Protein AF-A0A2P4P4I4-F1 (afdb_monomer_lite)

Secondary structure (DSSP, 8-state):
--HHHHHHHHHHHHHHHHHHHHHHHHHHHHHHHHHT---HHHHHHHHHHHHHHHHHH-SS--HHHHHHHHHHHHHHH-HHHHHHH-HHHHHHHIIIIIHHHHHHHHHHHHHHHHHHHHHHHHHHH--

pLDDT: mean 87.92, std 10.6, range [51.84, 95.62]

Radius of gyration: 26.32 Å; chains: 1; bounding box: 71×23×84 Å

Structure (mmCIF, N/CA/C/O backbone):
data_AF-A0A2P4P4I4-F1
#
_entry.id   AF-A0A2P4P4I4-F1
#
loop_
_atom_site.group_PDB
_atom_site.id
_atom_site.type_symbol
_atom_site.label_atom_id
_atom_site.label_alt_id
_atom_site.label_comp_id
_atom_site.label_asym_id
_atom_site.label_entity_id
_atom_site.label_seq_id
_atom_site.pdbx_PDB_ins_code
_atom_site.Cartn_x
_atom_site.Cartn_y
_atom_site.Cartn_z
_atom_site.occupancy
_atom_site.B_iso_or_equiv
_atom_site.auth_seq_id
_atom_site.auth_comp_id
_atom_site.auth_asym_id
_atom_site.auth_atom_id
_atom_site.pdbx_PDB_model_num
ATOM 1 N N . MET A 1 1 ? -48.790 2.571 45.224 1.00 54.91 1 MET A N 1
ATOM 2 C CA . MET A 1 1 ? -47.686 2.103 44.357 1.00 54.91 1 MET A CA 1
ATOM 3 C C . MET A 1 1 ? -46.599 1.549 45.253 1.00 54.91 1 MET A C 1
ATOM 5 O O . MET A 1 1 ? -46.112 2.276 46.111 1.00 54.91 1 MET A O 1
ATOM 9 N N . ASN A 1 2 ? -46.306 0.256 45.135 1.00 76.12 2 ASN A N 1
ATOM 10 C CA . ASN A 1 2 ? -45.409 -0.435 46.057 1.00 76.12 2 ASN A CA 1
ATOM 11 C C . ASN A 1 2 ? -43.958 -0.007 45.808 1.00 76.12 2 ASN A C 1
ATOM 13 O O . ASN A 1 2 ? -43.556 0.198 44.666 1.00 76.12 2 ASN A O 1
ATOM 17 N N . ALA A 1 3 ? -43.148 0.090 46.865 1.00 74.81 3 ALA A N 1
ATOM 18 C CA . ALA A 1 3 ? -41.725 0.444 46.769 1.00 74.81 3 ALA A CA 1
ATOM 19 C C . ALA A 1 3 ? -40.934 -0.465 45.799 1.00 74.81 3 ALA A C 1
ATOM 21 O O . ALA A 1 3 ? -39.884 -0.075 45.289 1.00 74.81 3 ALA A O 1
ATOM 22 N N . LEU A 1 4 ? -41.456 -1.664 45.526 1.00 81.62 4 LEU A N 1
ATOM 23 C CA . LEU A 1 4 ? -40.949 -2.603 44.532 1.00 81.62 4 LEU A CA 1
ATOM 24 C C . LEU A 1 4 ? -41.129 -2.096 43.085 1.00 81.62 4 LEU A C 1
ATOM 26 O O . LEU A 1 4 ? -40.167 -2.129 42.323 1.00 81.62 4 LEU A O 1
ATOM 30 N N . ASP A 1 5 ? -42.294 -1.540 42.731 1.00 83.94 5 ASP A N 1
ATOM 31 C CA . ASP A 1 5 ? -42.560 -0.985 41.388 1.00 83.94 5 ASP A CA 1
ATOM 32 C C . ASP A 1 5 ? -41.628 0.185 41.065 1.00 83.94 5 ASP A C 1
ATOM 34 O O . ASP A 1 5 ? -41.118 0.307 39.951 1.00 83.94 5 ASP A O 1
ATOM 38 N N . GLY A 1 6 ? -41.353 1.036 42.060 1.00 89.00 6 GLY A N 1
ATOM 39 C CA . GLY A 1 6 ? -40.416 2.150 41.907 1.00 89.00 6 GLY A CA 1
ATOM 40 C C . GLY A 1 6 ? -38.995 1.679 41.582 1.00 89.00 6 GLY A C 1
ATOM 41 O O . GLY A 1 6 ? -38.325 2.253 40.719 1.00 89.00 6 GLY A O 1
ATOM 42 N N . LYS A 1 7 ? -38.547 0.592 42.223 1.00 89.56 7 LYS A N 1
ATOM 43 C CA . LYS A 1 7 ? -37.231 -0.014 41.970 1.00 89.56 7 LYS A CA 1
ATOM 44 C C . LYS A 1 7 ? -37.166 -0.663 40.588 1.00 89.56 7 LYS A C 1
ATOM 46 O O . LYS A 1 7 ? -36.208 -0.416 39.859 1.00 89.56 7 LYS A O 1
ATOM 51 N N . VAL A 1 8 ? -38.199 -1.410 40.194 1.00 92.25 8 VAL A N 1
ATOM 52 C CA . VAL A 1 8 ? -38.286 -2.049 38.868 1.00 92.25 8 VAL A CA 1
ATOM 53 C C . VAL A 1 8 ? -38.271 -1.004 37.747 1.00 92.25 8 VAL A C 1
ATOM 55 O O . VAL A 1 8 ? -37.501 -1.130 36.796 1.00 92.25 8 VAL A O 1
ATOM 58 N N . ASN A 1 9 ? -39.032 0.085 37.887 1.00 93.38 9 ASN A N 1
ATOM 59 C CA . ASN A 1 9 ? -39.043 1.180 36.912 1.00 93.38 9 ASN A CA 1
ATOM 60 C C . ASN A 1 9 ? -37.678 1.887 36.800 1.00 93.38 9 ASN A C 1
ATOM 62 O O . ASN A 1 9 ? -37.260 2.295 35.717 1.00 93.38 9 ASN A O 1
ATOM 66 N N . THR A 1 10 ? -36.957 2.021 37.914 1.00 93.38 10 THR A N 1
ATOM 67 C CA . THR A 1 10 ? -35.617 2.630 37.924 1.00 93.38 10 THR A CA 1
ATOM 68 C C . THR A 1 10 ? -34.598 1.741 37.207 1.00 93.38 10 THR A C 1
ATOM 70 O O . THR A 1 10 ? -33.822 2.239 36.392 1.00 93.38 10 THR A O 1
ATOM 73 N N . ILE A 1 11 ? -34.645 0.425 37.441 1.00 94.75 11 ILE A N 1
ATOM 74 C CA . ILE A 1 11 ? -33.806 -0.554 36.731 1.00 94.75 11 ILE A CA 1
ATOM 75 C C . ILE A 1 11 ? -34.092 -0.505 35.228 1.00 94.75 11 ILE A C 1
ATOM 77 O O . ILE A 1 11 ? -33.162 -0.418 34.431 1.00 94.75 11 ILE A O 1
ATOM 81 N N . TYR A 1 12 ? -35.367 -0.470 34.835 1.00 94.00 12 TYR A N 1
ATOM 82 C CA . TYR A 1 12 ? -35.755 -0.384 33.427 1.00 94.00 12 TYR A CA 1
ATOM 83 C C . TYR A 1 12 ? -35.159 0.851 32.727 1.00 94.00 12 TYR A C 1
ATOM 85 O O . TYR A 1 12 ? -34.599 0.742 31.634 1.00 94.00 12 TYR A O 1
ATOM 93 N N . LYS A 1 13 ? -35.212 2.023 33.372 1.00 94.94 13 LYS A N 1
ATOM 94 C CA . LYS A 1 13 ? -34.619 3.262 32.839 1.00 94.94 13 LYS A CA 1
ATOM 95 C C . LYS A 1 13 ? -33.100 3.171 32.694 1.00 94.94 13 LYS A C 1
ATOM 97 O O . LYS A 1 13 ? -32.568 3.634 31.689 1.00 94.94 13 LYS A O 1
ATOM 102 N N . LEU A 1 14 ? -32.416 2.559 33.663 1.00 95.62 14 LEU A N 1
ATOM 103 C CA . LEU A 1 14 ? -30.968 2.343 33.606 1.00 95.62 14 LEU A CA 1
ATOM 104 C C . LEU A 1 14 ? -30.580 1.409 32.460 1.00 95.62 14 LEU A C 1
ATOM 106 O O . LEU A 1 14 ? -29.690 1.746 31.685 1.00 95.62 14 LEU A O 1
ATOM 110 N N . CYS A 1 15 ? -31.269 0.278 32.308 1.00 94.06 15 CYS A N 1
ATOM 111 C CA . CYS A 1 15 ? -31.015 -0.650 31.206 1.00 94.06 15 CYS A CA 1
ATOM 112 C C . CYS A 1 15 ? -31.217 0.022 29.844 1.00 94.06 15 CYS A C 1
ATOM 114 O O . CYS A 1 15 ? -30.394 -0.154 28.949 1.00 94.06 15 CYS A O 1
ATOM 116 N N . ARG A 1 16 ? -32.268 0.840 29.703 1.00 95.19 16 ARG A N 1
ATOM 117 C CA . ARG A 1 16 ? -32.521 1.604 28.476 1.00 95.19 16 ARG A CA 1
ATOM 118 C C . ARG A 1 16 ? -31.406 2.609 28.189 1.00 95.19 16 ARG A C 1
ATOM 120 O O . ARG A 1 16 ? -30.874 2.615 27.088 1.00 95.19 16 ARG A O 1
ATOM 127 N N . TYR A 1 17 ? -31.004 3.387 29.193 1.00 95.38 17 TYR A N 1
ATOM 128 C CA . TYR A 1 17 ? -29.908 4.347 29.062 1.00 95.38 17 TYR A CA 1
ATOM 129 C C . TYR A 1 17 ? -28.589 3.669 28.671 1.00 95.38 17 TYR A C 1
ATOM 131 O O . TYR A 1 17 ? -27.900 4.142 27.773 1.00 95.38 17 TYR A O 1
ATOM 139 N N . ILE A 1 18 ? -28.248 2.542 29.303 1.00 95.62 18 ILE A N 1
ATOM 140 C CA . ILE A 1 18 ? -27.042 1.775 28.965 1.00 95.62 18 ILE A CA 1
ATOM 141 C C . ILE A 1 18 ? -27.116 1.265 27.521 1.00 95.62 18 ILE A C 1
ATOM 143 O O . ILE A 1 18 ? -26.134 1.390 26.792 1.00 95.62 18 ILE A O 1
ATOM 147 N N . GLY A 1 19 ? -28.272 0.750 27.090 1.00 93.25 19 GLY A N 1
ATOM 148 C CA . GLY A 1 19 ? -28.490 0.315 25.709 1.00 93.25 19 GLY A CA 1
ATOM 149 C C . GLY A 1 19 ? -28.301 1.448 24.697 1.00 93.25 19 GLY A C 1
ATOM 150 O O . GLY A 1 19 ? -27.575 1.282 23.719 1.00 93.25 19 GLY A O 1
ATOM 151 N N . ASP A 1 20 ? -28.867 2.625 24.973 1.00 93.75 20 ASP A N 1
ATOM 152 C CA . ASP A 1 20 ? -28.729 3.806 24.114 1.00 93.75 20 ASP A CA 1
ATOM 153 C C . ASP A 1 20 ? -27.262 4.278 24.024 1.00 93.75 20 ASP A C 1
ATOM 155 O O . ASP A 1 20 ? -26.775 4.615 22.941 1.00 93.75 20 ASP A O 1
ATOM 159 N N . GLN A 1 21 ? -26.522 4.253 25.141 1.00 92.75 21 GLN A N 1
ATOM 160 C CA . GLN A 1 21 ? -25.092 4.596 25.169 1.00 92.75 21 GLN A CA 1
ATOM 161 C C . GLN A 1 21 ? -24.234 3.587 24.396 1.00 92.75 21 GLN A C 1
ATOM 163 O O . GLN A 1 21 ? -23.343 3.983 23.642 1.00 92.75 21 GLN A O 1
ATOM 168 N N . GLN A 1 22 ? -24.509 2.288 24.541 1.00 89.31 22 GLN A N 1
ATOM 169 C CA . GLN A 1 22 ? -23.800 1.240 23.804 1.00 89.31 22 GLN A CA 1
ATOM 170 C C . GLN A 1 22 ? -24.060 1.342 22.301 1.00 89.31 22 GLN A C 1
ATOM 172 O O . GLN A 1 22 ? -23.114 1.294 21.518 1.00 89.31 22 GLN A O 1
ATOM 177 N N . GLN A 1 23 ? -25.311 1.564 21.888 1.00 88.75 23 GLN A N 1
ATOM 178 C CA . GLN A 1 23 ? -25.655 1.726 20.477 1.00 88.75 23 GLN A CA 1
ATOM 179 C C . GLN A 1 23 ? -24.948 2.937 19.861 1.00 88.75 23 GLN A C 1
ATOM 181 O O . GLN A 1 23 ? -24.398 2.839 18.765 1.00 88.75 23 GLN A O 1
ATOM 186 N N . LYS A 1 24 ? -24.912 4.066 20.579 1.00 88.19 24 LYS A N 1
ATOM 187 C CA . LYS A 1 24 ? -24.213 5.272 20.125 1.00 88.19 24 LYS A CA 1
ATOM 188 C C . LYS A 1 24 ? -22.707 5.038 19.988 1.00 88.19 24 LYS A C 1
ATOM 190 O O . LYS A 1 24 ? -22.139 5.360 18.952 1.00 88.19 24 LYS A O 1
ATOM 195 N N . SER A 1 25 ? -22.085 4.387 20.972 1.00 78.81 25 SER A N 1
ATOM 196 C CA . SER A 1 25 ? -20.667 4.011 20.921 1.00 78.81 25 SER A CA 1
ATOM 197 C C . SER A 1 25 ? -20.342 3.080 19.744 1.00 78.81 25 SER A C 1
ATOM 199 O O . SER A 1 25 ? -19.338 3.286 19.057 1.00 78.81 25 SER A O 1
ATOM 201 N N . ILE A 1 26 ? -21.197 2.092 19.461 1.00 80.56 26 ILE A N 1
ATOM 202 C CA . ILE A 1 26 ? -21.041 1.198 18.304 1.00 80.56 26 ILE A CA 1
ATOM 203 C C . ILE A 1 26 ? -21.146 1.994 16.998 1.00 80.56 26 ILE A C 1
ATOM 205 O O . ILE A 1 26 ? -20.317 1.814 16.106 1.00 80.56 26 ILE A O 1
ATOM 209 N N . GLN A 1 27 ? -22.121 2.902 16.897 1.00 72.75 27 GLN A N 1
ATOM 210 C CA . GLN A 1 27 ? -22.316 3.751 15.721 1.00 72.75 27 GLN A CA 1
ATOM 211 C C . GLN A 1 27 ? -21.105 4.664 15.477 1.00 72.75 27 GLN A C 1
ATOM 213 O O . GLN A 1 27 ? -20.611 4.753 14.354 1.00 72.75 27 GLN A O 1
ATOM 218 N N . ASP A 1 28 ? -20.588 5.296 16.532 1.00 72.00 28 ASP A N 1
ATOM 219 C CA . ASP A 1 28 ? -19.416 6.171 16.467 1.00 72.00 28 ASP A CA 1
ATOM 220 C C . ASP A 1 28 ? -18.167 5.380 16.044 1.00 72.00 28 ASP A C 1
ATOM 222 O O . ASP A 1 28 ? -17.430 5.804 15.154 1.00 72.00 28 ASP A O 1
ATOM 226 N N . THR A 1 29 ? -17.987 4.168 16.577 1.00 66.50 29 THR A N 1
ATOM 227 C CA . THR A 1 29 ? -16.888 3.265 16.193 1.00 66.50 29 THR A CA 1
ATOM 228 C C . THR A 1 29 ? -16.993 2.830 14.726 1.00 66.50 29 THR A C 1
ATOM 230 O O . THR A 1 29 ? -15.994 2.811 14.007 1.00 66.50 29 THR A O 1
ATOM 233 N N . GLN A 1 30 ? -18.200 2.526 14.240 1.00 61.97 30 GLN A N 1
ATOM 234 C CA . GLN A 1 30 ? -18.435 2.177 12.834 1.00 61.97 30 GLN A CA 1
ATOM 235 C C . GLN A 1 30 ? -18.202 3.360 11.887 1.00 61.97 30 GLN A C 1
ATOM 237 O O . GLN A 1 30 ? -17.695 3.171 10.781 1.00 61.97 30 GLN A O 1
ATOM 242 N N . ASN A 1 31 ? -18.543 4.578 12.308 1.00 59.53 31 ASN A N 1
ATOM 243 C CA . ASN A 1 31 ? -18.300 5.790 11.530 1.00 59.53 31 ASN A CA 1
ATOM 244 C C . ASN A 1 31 ? -16.798 6.114 11.448 1.00 59.53 31 ASN A C 1
ATOM 246 O O . ASN A 1 31 ? -16.305 6.441 10.368 1.00 59.53 31 ASN A O 1
ATOM 250 N N . VAL A 1 32 ? -16.051 5.923 12.541 1.00 57.22 32 VAL A N 1
ATOM 251 C CA . VAL A 1 32 ? -14.579 6.000 12.549 1.00 57.22 32 VAL A CA 1
ATOM 252 C C . VAL A 1 32 ? -13.969 4.921 11.647 1.00 57.22 32 VAL A C 1
ATOM 254 O O . VAL A 1 32 ? -13.077 5.214 10.854 1.00 57.22 32 VAL A O 1
ATOM 257 N N . ALA A 1 33 ? -14.486 3.690 11.689 1.00 53.66 33 ALA A N 1
ATOM 258 C CA . ALA A 1 33 ? -14.023 2.610 10.820 1.00 53.66 33 ALA A CA 1
ATOM 259 C C . ALA A 1 33 ? -14.265 2.914 9.329 1.00 53.66 33 ALA A C 1
ATOM 261 O O . ALA A 1 33 ? -13.360 2.727 8.521 1.00 53.66 33 ALA A O 1
ATOM 262 N N . LYS A 1 34 ? -15.437 3.451 8.954 1.00 51.84 34 LYS A N 1
ATOM 263 C CA . LYS A 1 34 ? -15.740 3.862 7.567 1.00 51.84 34 LYS A CA 1
ATOM 264 C C . LYS A 1 34 ? -14.867 5.021 7.079 1.00 51.84 34 LYS A C 1
ATOM 266 O O . LYS A 1 34 ? -14.513 5.049 5.907 1.00 51.84 34 LYS A O 1
ATOM 271 N N . SER A 1 35 ? -14.495 5.945 7.965 1.00 52.91 35 SER A N 1
ATOM 272 C CA . SER A 1 35 ? -13.586 7.057 7.652 1.00 52.91 35 SER A CA 1
ATOM 273 C C . SER A 1 35 ? -12.128 6.620 7.455 1.00 52.91 35 SER A C 1
ATOM 275 O O . SER A 1 35 ? -11.348 7.367 6.870 1.00 52.91 35 SER A O 1
ATOM 277 N N . ASN A 1 36 ? -11.746 5.439 7.950 1.00 56.97 36 ASN A N 1
ATOM 278 C CA . ASN A 1 36 ? -10.364 4.957 7.953 1.00 56.97 36 ASN A CA 1
ATOM 279 C C . ASN A 1 36 ? -10.084 3.889 6.884 1.00 56.97 36 ASN A C 1
ATOM 281 O O . ASN A 1 36 ? -8.992 3.329 6.866 1.00 56.97 36 ASN A O 1
ATOM 285 N N . VAL A 1 37 ? -11.028 3.580 5.991 1.00 67.06 37 VAL A N 1
ATOM 286 C CA . VAL A 1 37 ? -10.789 2.656 4.872 1.00 67.06 37 VAL A CA 1
ATOM 287 C C . VAL A 1 37 ? -10.513 3.468 3.612 1.00 67.06 37 VAL A C 1
ATOM 289 O O . VAL A 1 37 ? -11.417 4.025 2.996 1.00 67.06 37 VAL A O 1
ATOM 292 N N . LEU A 1 38 ? -9.238 3.538 3.232 1.00 79.44 38 LEU A N 1
ATOM 293 C CA . LEU A 1 38 ? -8.824 4.080 1.939 1.00 79.44 38 LEU A CA 1
ATOM 294 C C . LEU A 1 38 ? -9.289 3.140 0.818 1.00 79.44 38 LEU A C 1
ATOM 296 O O . LEU A 1 38 ? -9.196 1.920 0.961 1.00 79.44 38 LEU A O 1
ATOM 300 N N . SER A 1 39 ? -9.777 3.703 -0.289 1.00 85.06 39 SER A N 1
ATOM 301 C CA . SER A 1 39 ? -10.270 2.917 -1.424 1.00 85.06 39 SER A CA 1
ATOM 302 C C . SER A 1 39 ? -9.151 2.129 -2.111 1.00 85.06 39 SER A C 1
ATOM 304 O O . SER A 1 39 ? -7.981 2.520 -2.090 1.00 85.06 39 SER A O 1
ATOM 306 N N . ASP A 1 40 ? -9.511 1.040 -2.789 1.00 87.44 40 ASP A N 1
ATOM 307 C CA . ASP A 1 40 ? -8.552 0.265 -3.585 1.00 87.44 40 ASP A CA 1
ATOM 308 C C . ASP A 1 40 ? -7.915 1.112 -4.701 1.00 87.44 40 ASP A C 1
ATOM 310 O O . ASP A 1 40 ? -6.735 0.953 -5.015 1.00 87.44 40 ASP A O 1
ATOM 314 N N . ASP A 1 41 ? -8.656 2.072 -5.262 1.00 88.94 41 ASP A N 1
ATOM 315 C CA . ASP A 1 41 ? -8.132 3.029 -6.243 1.00 88.94 41 ASP A CA 1
ATOM 316 C C . ASP A 1 41 ? -7.059 3.943 -5.649 1.00 88.94 41 ASP A C 1
ATOM 318 O O . ASP A 1 41 ? -6.035 4.203 -6.292 1.00 88.94 41 ASP A O 1
ATOM 322 N N . PHE A 1 42 ? -7.255 4.391 -4.404 1.00 90.31 42 PHE A N 1
ATOM 323 C CA . PHE A 1 42 ? -6.245 5.157 -3.686 1.00 90.31 42 PHE A CA 1
ATOM 324 C C . PHE A 1 42 ? -4.973 4.326 -3.516 1.00 90.31 42 PHE A C 1
ATOM 326 O O . PHE A 1 42 ? -3.897 4.769 -3.920 1.00 90.31 42 PHE A O 1
ATOM 333 N N . TRP A 1 43 ? -5.087 3.096 -3.009 1.00 92.38 43 TRP A N 1
ATOM 334 C CA . TRP A 1 43 ? -3.938 2.202 -2.838 1.00 92.38 43 TRP A CA 1
ATOM 335 C C . TRP A 1 43 ? -3.226 1.903 -4.157 1.00 92.38 43 TRP A C 1
ATOM 337 O O . TRP A 1 43 ? -2.000 1.976 -4.236 1.00 92.38 43 TRP A O 1
ATOM 347 N N . ASN A 1 44 ? -3.976 1.665 -5.231 1.00 91.88 44 ASN A N 1
ATOM 348 C CA . ASN A 1 44 ? -3.406 1.490 -6.562 1.00 91.88 44 ASN A CA 1
ATOM 349 C C . ASN A 1 44 ? -2.612 2.718 -7.030 1.00 91.88 44 ASN A C 1
ATOM 351 O O . ASN A 1 44 ? -1.558 2.560 -7.654 1.00 91.88 44 ASN A O 1
ATOM 355 N N . SER A 1 45 ? -3.092 3.930 -6.739 1.00 92.06 45 SER A N 1
ATOM 356 C CA . SER A 1 45 ? -2.363 5.172 -7.015 1.00 92.06 45 SER A CA 1
ATOM 357 C C . SER A 1 45 ? -1.089 5.279 -6.172 1.00 92.06 45 SER A C 1
ATOM 359 O O . SER A 1 45 ? -0.014 5.543 -6.718 1.00 92.06 45 SER A O 1
ATOM 361 N N . VAL A 1 46 ? -1.180 4.989 -4.869 1.00 94.25 46 VAL A N 1
ATOM 362 C CA . VAL A 1 46 ? -0.039 4.970 -3.939 1.00 94.25 46 VAL A CA 1
ATOM 363 C C . VAL A 1 46 ? 1.054 4.047 -4.471 1.00 94.25 46 VAL A C 1
ATOM 365 O O . VAL A 1 46 ? 2.174 4.496 -4.711 1.00 94.25 46 VAL A O 1
ATOM 368 N N . TYR A 1 47 ? 0.735 2.778 -4.745 1.00 94.62 47 TYR A N 1
ATOM 369 C CA . TYR A 1 47 ? 1.745 1.815 -5.178 1.00 94.62 47 TYR A CA 1
ATOM 370 C C . TYR A 1 47 ? 2.382 2.195 -6.514 1.00 94.62 47 TYR A C 1
ATOM 372 O O . TYR A 1 47 ? 3.576 1.982 -6.703 1.00 94.62 47 TYR A O 1
ATOM 380 N N . LYS A 1 48 ? 1.613 2.762 -7.453 1.00 93.44 48 LYS A N 1
ATOM 381 C CA . LYS A 1 48 ? 2.145 3.213 -8.748 1.00 93.44 48 LYS A CA 1
ATOM 382 C C . LYS A 1 48 ? 3.160 4.342 -8.581 1.00 93.44 48 LYS A C 1
ATOM 384 O O . LYS A 1 48 ? 4.210 4.288 -9.219 1.00 93.44 48 LYS A O 1
ATOM 389 N N . ASN A 1 49 ? 2.844 5.342 -7.760 1.00 93.94 49 ASN A N 1
ATOM 390 C CA . ASN A 1 49 ? 3.712 6.499 -7.549 1.00 93.94 49 ASN A CA 1
ATOM 391 C C . ASN A 1 49 ? 4.954 6.119 -6.741 1.00 93.94 49 ASN A C 1
ATOM 393 O O . ASN A 1 49 ? 6.069 6.364 -7.197 1.00 93.94 49 ASN A O 1
ATOM 397 N N . VAL A 1 50 ? 4.766 5.410 -5.625 1.00 94.75 50 VAL A N 1
ATOM 398 C CA . VAL A 1 50 ? 5.869 4.926 -4.786 1.00 94.75 50 VAL A CA 1
ATOM 399 C C . VAL A 1 50 ? 6.803 4.021 -5.586 1.00 94.75 50 VAL A C 1
ATOM 401 O O . VAL A 1 50 ? 8.010 4.228 -5.571 1.00 94.75 50 VAL A O 1
ATOM 404 N N . ALA A 1 51 ? 6.276 3.062 -6.356 1.00 93.94 51 ALA A N 1
ATOM 405 C CA . ALA A 1 51 ? 7.120 2.176 -7.156 1.00 93.94 51 ALA A CA 1
ATOM 406 C C . ALA A 1 51 ? 7.912 2.920 -8.240 1.00 93.94 51 ALA A C 1
ATOM 408 O O . ALA A 1 51 ? 9.044 2.539 -8.535 1.00 93.94 51 ALA A O 1
ATOM 409 N N . LYS A 1 52 ? 7.325 3.959 -8.846 1.00 91.56 52 LYS A N 1
ATOM 410 C CA . LYS A 1 52 ? 7.995 4.772 -9.867 1.00 91.56 52 LYS A CA 1
ATOM 411 C C . LYS A 1 52 ? 9.186 5.523 -9.275 1.00 91.56 52 LYS A C 1
ATOM 413 O O . LYS A 1 52 ? 10.257 5.493 -9.866 1.00 91.56 52 LYS A O 1
ATOM 418 N N . GLU A 1 53 ? 8.999 6.173 -8.132 1.00 91.44 53 GLU A N 1
ATOM 419 C CA . GLU A 1 53 ? 10.066 6.920 -7.458 1.00 91.44 53 GLU A CA 1
ATOM 420 C C . GLU A 1 53 ? 11.143 5.977 -6.912 1.00 91.44 53 GLU A C 1
ATOM 422 O O . GLU A 1 53 ? 12.333 6.188 -7.133 1.00 91.44 53 GLU A O 1
ATOM 427 N N . LEU A 1 54 ? 10.725 4.881 -6.278 1.00 92.69 54 LEU A N 1
ATOM 428 C CA . LEU A 1 54 ? 11.631 3.963 -5.599 1.00 92.69 54 LEU A CA 1
ATOM 429 C C . LEU A 1 54 ? 12.554 3.214 -6.570 1.00 92.69 54 LEU A C 1
ATOM 431 O O . LEU A 1 54 ? 13.742 3.098 -6.296 1.00 92.69 54 LEU A O 1
ATOM 435 N N . ILE A 1 55 ? 12.050 2.754 -7.724 1.00 88.88 55 ILE A N 1
ATOM 436 C CA . ILE A 1 55 ? 12.872 2.038 -8.721 1.00 88.88 55 ILE A CA 1
ATOM 437 C C . ILE A 1 55 ? 13.907 2.944 -9.396 1.00 88.88 55 ILE A C 1
ATOM 439 O O . ILE A 1 55 ? 14.959 2.453 -9.804 1.00 88.88 55 ILE A O 1
ATOM 443 N N . LEU A 1 56 ? 13.639 4.249 -9.498 1.00 85.44 56 LEU A N 1
ATOM 444 C CA . LEU A 1 56 ? 14.620 5.209 -10.011 1.00 85.44 56 LEU A CA 1
ATOM 445 C C . LEU A 1 56 ? 15.784 5.423 -9.037 1.00 85.44 56 LEU A C 1
ATOM 447 O O . LEU A 1 56 ? 16.877 5.773 -9.469 1.00 85.44 56 LEU A O 1
ATOM 451 N N . MET A 1 57 ? 15.548 5.213 -7.742 1.00 88.25 57 MET A N 1
ATOM 452 C CA . MET A 1 57 ? 16.532 5.438 -6.689 1.00 88.25 57 MET A CA 1
ATOM 453 C C . MET A 1 57 ? 17.291 4.153 -6.324 1.00 88.25 57 MET A C 1
ATOM 455 O O . MET A 1 57 ? 18.517 4.167 -6.242 1.00 88.25 57 MET A O 1
ATOM 459 N N . THR A 1 58 ? 16.578 3.031 -6.186 1.00 88.62 58 THR A N 1
ATOM 460 C CA . THR A 1 58 ? 17.142 1.728 -5.815 1.00 88.62 58 THR A CA 1
ATOM 461 C C . THR A 1 58 ? 16.483 0.611 -6.631 1.00 88.62 58 THR A C 1
ATOM 463 O O . THR A 1 58 ? 15.283 0.359 -6.529 1.00 88.62 58 THR A O 1
ATOM 466 N N . LEU A 1 59 ? 17.274 -0.131 -7.416 1.00 85.56 59 LEU A N 1
ATOM 467 C CA . LEU A 1 59 ? 16.755 -1.208 -8.276 1.00 85.56 59 LEU A CA 1
ATOM 468 C C . LEU A 1 59 ? 16.236 -2.424 -7.480 1.00 85.56 59 LEU A C 1
ATOM 470 O O . LEU A 1 59 ? 15.390 -3.175 -7.965 1.00 85.56 59 LEU A O 1
ATOM 474 N N . TYR A 1 60 ? 16.729 -2.635 -6.260 1.00 89.75 60 TYR A N 1
ATOM 475 C CA . TYR A 1 60 ? 16.276 -3.698 -5.357 1.00 89.75 60 TYR A CA 1
ATOM 476 C C . TYR A 1 60 ? 16.087 -3.139 -3.943 1.00 89.75 60 TYR A C 1
ATOM 478 O O . TYR A 1 60 ? 16.989 -3.265 -3.119 1.00 89.75 60 TYR A O 1
ATOM 486 N N . PRO A 1 61 ? 14.934 -2.509 -3.665 1.00 93.31 61 PRO A N 1
ATOM 487 C CA . PRO A 1 61 ? 14.650 -1.965 -2.346 1.00 93.31 61 PRO A CA 1
ATOM 488 C C . PRO A 1 61 ? 14.478 -3.073 -1.304 1.00 93.31 61 PRO A C 1
ATOM 490 O O . PRO A 1 61 ? 13.904 -4.131 -1.586 1.00 93.31 61 PRO A O 1
ATOM 493 N N . SER A 1 62 ? 14.944 -2.797 -0.094 1.00 94.75 62 SER A N 1
ATOM 494 C CA . SER A 1 62 ? 14.691 -3.561 1.123 1.00 94.75 62 SER A CA 1
ATOM 495 C C . SER A 1 62 ? 13.288 -3.298 1.679 1.00 94.75 62 SER A C 1
ATOM 497 O O . SER A 1 62 ? 12.635 -2.303 1.359 1.00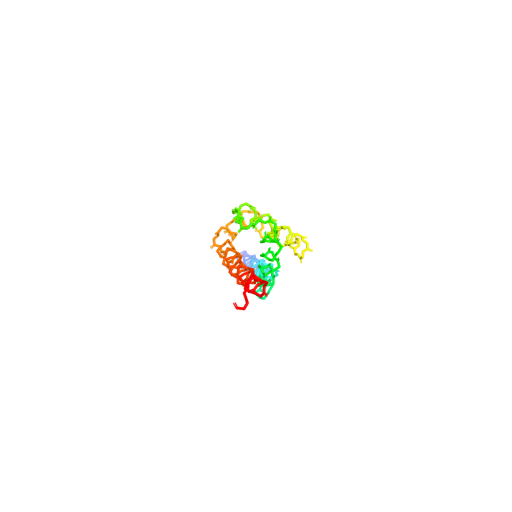 94.75 62 SER A O 1
ATOM 499 N N . ASP A 1 63 ? 12.828 -4.175 2.570 1.00 94.50 63 ASP A N 1
ATOM 500 C CA . ASP A 1 63 ? 11.506 -4.061 3.201 1.00 94.50 63 ASP A CA 1
ATOM 501 C C . ASP A 1 63 ? 11.352 -2.757 4.001 1.00 94.50 63 ASP A C 1
ATOM 503 O O . ASP A 1 63 ? 10.302 -2.119 3.951 1.00 94.50 63 ASP A O 1
ATOM 507 N N . ILE A 1 64 ? 12.432 -2.290 4.633 1.00 94.12 64 ILE A N 1
ATOM 508 C CA . ILE A 1 64 ? 12.465 -1.010 5.355 1.00 94.12 64 ILE A CA 1
ATOM 509 C C . ILE A 1 64 ? 12.334 0.174 4.387 1.00 94.12 64 ILE A C 1
ATOM 511 O O . ILE A 1 64 ? 11.668 1.161 4.701 1.00 94.12 64 ILE A O 1
ATOM 515 N N . GLU A 1 65 ? 12.951 0.101 3.206 1.00 95.06 65 GLU A N 1
ATOM 516 C CA . GLU A 1 65 ? 12.834 1.154 2.190 1.00 95.06 65 GLU A CA 1
ATOM 517 C C . GLU A 1 65 ? 11.418 1.223 1.612 1.00 95.06 65 GLU A C 1
ATOM 519 O O . GLU A 1 65 ? 10.879 2.320 1.466 1.00 95.06 65 GLU A O 1
ATOM 524 N N . TYR A 1 66 ? 10.774 0.075 1.361 1.00 95.06 66 TYR A N 1
ATOM 525 C CA . TYR A 1 66 ? 9.361 0.040 0.968 1.00 95.06 66 TYR A CA 1
ATOM 526 C C . TYR A 1 66 ? 8.462 0.686 2.019 1.00 95.06 66 TYR A C 1
ATOM 528 O O . TYR A 1 66 ? 7.594 1.492 1.676 1.00 95.06 66 TYR A O 1
ATOM 536 N N . GLN A 1 67 ? 8.684 0.349 3.291 1.00 95.12 67 GLN A N 1
ATOM 537 C CA . GLN A 1 67 ? 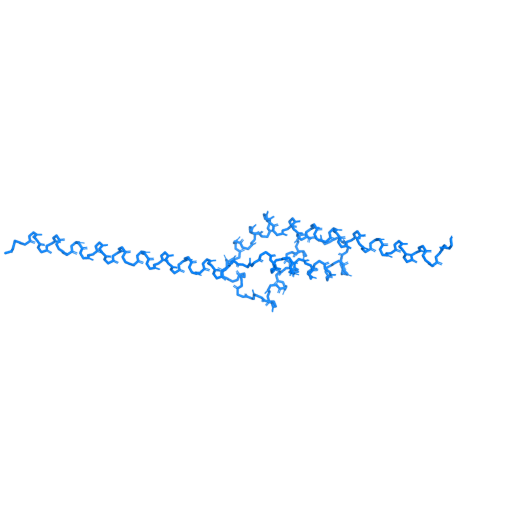7.918 0.899 4.400 1.00 95.12 67 GLN A CA 1
ATOM 538 C C . GLN A 1 67 ? 8.062 2.422 4.461 1.00 95.12 67 GLN A C 1
ATOM 540 O O . GLN A 1 67 ? 7.063 3.135 4.410 1.00 95.12 67 GLN A O 1
ATOM 545 N N . LYS A 1 68 ? 9.301 2.929 4.481 1.00 94.81 68 LYS A N 1
ATOM 546 C CA . LYS A 1 68 ? 9.580 4.372 4.539 1.00 94.81 68 LYS A CA 1
ATOM 547 C C . LYS A 1 68 ? 8.997 5.129 3.353 1.00 94.81 68 LYS A C 1
ATOM 549 O O . LYS A 1 68 ? 8.487 6.236 3.525 1.00 94.81 68 LYS A O 1
ATOM 554 N N . ALA A 1 69 ? 9.060 4.558 2.152 1.00 95.06 69 ALA A N 1
ATOM 555 C CA . ALA A 1 69 ? 8.526 5.200 0.958 1.00 95.06 69 ALA A CA 1
ATOM 556 C C . ALA A 1 69 ? 6.991 5.313 1.012 1.00 95.06 69 ALA A C 1
ATOM 558 O O . ALA A 1 69 ? 6.434 6.364 0.688 1.00 95.06 69 ALA A O 1
ATOM 559 N N . LEU A 1 70 ? 6.307 4.269 1.493 1.00 94.69 70 LEU A N 1
ATOM 560 C CA . LEU A 1 70 ? 4.862 4.306 1.733 1.00 94.69 70 LEU A CA 1
ATOM 561 C C . LEU A 1 70 ? 4.485 5.295 2.837 1.00 94.69 70 LEU A C 1
ATOM 563 O O . LEU A 1 70 ? 3.570 6.090 2.643 1.00 94.69 70 LEU A O 1
ATOM 567 N N . GLU A 1 71 ? 5.200 5.287 3.962 1.00 94.81 71 GLU A N 1
ATOM 568 C CA . GLU A 1 71 ? 4.980 6.230 5.065 1.00 94.81 71 GLU A CA 1
ATOM 569 C C . GLU A 1 71 ? 5.161 7.6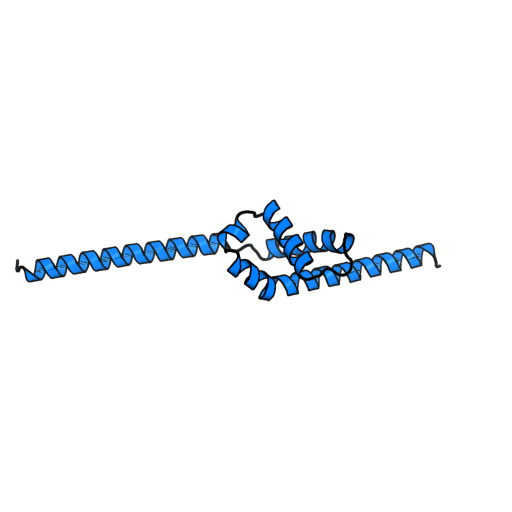77 4.604 1.00 94.81 71 GLU A C 1
ATOM 571 O O . GLU A 1 71 ? 4.331 8.526 4.915 1.00 94.81 71 GLU A O 1
ATOM 576 N N . THR A 1 72 ? 6.187 7.952 3.796 1.00 94.75 72 THR A N 1
ATOM 577 C CA . THR A 1 72 ? 6.441 9.284 3.227 1.00 94.75 72 THR A CA 1
ATOM 578 C C . THR A 1 72 ? 5.295 9.732 2.322 1.00 94.75 72 THR A C 1
ATOM 580 O O . THR A 1 72 ? 4.815 10.863 2.431 1.00 94.75 72 THR A O 1
ATOM 583 N N . TYR A 1 73 ? 4.815 8.845 1.446 1.00 94.00 73 TYR A N 1
ATOM 584 C CA . TYR A 1 73 ? 3.690 9.150 0.565 1.00 94.00 73 TYR A CA 1
ATOM 585 C C . TYR A 1 73 ? 2.403 9.399 1.360 1.00 94.00 73 TYR A C 1
ATOM 587 O O . TYR A 1 73 ? 1.703 10.386 1.129 1.00 94.00 73 TYR A O 1
ATOM 595 N N . LEU A 1 74 ? 2.101 8.532 2.329 1.00 92.56 74 LEU A N 1
ATOM 596 C CA . LEU A 1 74 ? 0.927 8.670 3.185 1.00 92.56 74 LEU A CA 1
ATOM 597 C C . LEU A 1 74 ? 1.011 9.927 4.047 1.00 92.56 74 LEU A C 1
ATOM 599 O O . LEU A 1 74 ? 0.028 10.642 4.140 1.00 92.56 74 LEU A O 1
ATOM 603 N N . PHE A 1 75 ? 2.173 10.278 4.591 1.00 92.12 75 PHE A N 1
ATOM 604 C CA . PHE A 1 75 ? 2.340 11.522 5.342 1.00 92.12 75 PHE A CA 1
ATOM 605 C C . PHE A 1 75 ? 2.041 12.764 4.490 1.00 92.12 75 PHE A C 1
ATOM 607 O O . PHE A 1 75 ? 1.503 13.748 4.987 1.00 92.12 75 PHE A O 1
ATOM 614 N N . LYS A 1 76 ? 2.344 12.718 3.189 1.00 93.06 76 LYS A N 1
ATOM 615 C CA . LYS A 1 76 ? 2.079 13.824 2.263 1.00 93.06 76 LYS A CA 1
ATOM 616 C C . LYS A 1 76 ? 0.614 13.916 1.821 1.00 93.06 76 LYS A C 1
ATOM 618 O O . LYS A 1 76 ? 0.133 15.015 1.559 1.00 93.06 76 LYS A O 1
ATOM 623 N N . HIS A 1 77 ? -0.075 12.783 1.689 1.00 88.88 77 HIS A N 1
ATOM 624 C CA . HIS A 1 77 ? -1.384 12.710 1.023 1.00 88.88 77 HIS A CA 1
ATOM 625 C C . HIS A 1 77 ? -2.547 12.267 1.927 1.00 88.88 77 HIS A C 1
ATOM 627 O O . HIS A 1 77 ? -3.705 12.458 1.563 1.00 88.88 77 HIS A O 1
ATOM 633 N N . ALA A 1 78 ? -2.256 11.674 3.083 1.00 87.69 78 ALA A N 1
ATOM 634 C CA . ALA A 1 78 ? -3.209 11.137 4.051 1.00 87.69 78 ALA A CA 1
ATOM 635 C C . ALA A 1 78 ? -2.553 11.020 5.447 1.00 87.69 78 ALA A C 1
ATOM 637 O O . ALA A 1 78 ? -2.482 9.937 6.030 1.00 87.69 78 ALA A O 1
ATOM 638 N N . ASP A 1 79 ? -2.033 12.131 5.981 1.00 86.69 79 ASP A N 1
ATOM 639 C CA . ASP A 1 79 ? -1.230 12.155 7.217 1.00 86.69 79 ASP A CA 1
ATOM 640 C C . ASP A 1 79 ? -1.988 11.643 8.459 1.00 86.69 79 ASP A C 1
ATOM 642 O O . ASP A 1 79 ? -1.388 11.145 9.417 1.00 86.69 79 ASP A O 1
ATOM 646 N N . TYR A 1 80 ? -3.317 11.738 8.426 1.00 85.44 80 TYR A N 1
ATOM 647 C CA . TYR A 1 80 ? -4.229 11.219 9.437 1.00 85.44 80 TYR A CA 1
ATOM 648 C C . TYR A 1 80 ? -4.293 9.687 9.457 1.00 85.44 80 TYR A C 1
ATOM 650 O O . TYR A 1 80 ? -4.603 9.110 10.493 1.00 85.44 80 TYR A O 1
ATOM 658 N N . TYR A 1 81 ? -3.993 9.005 8.347 1.00 87.38 81 TYR A N 1
ATOM 659 C CA . TYR A 1 81 ? -4.281 7.579 8.191 1.00 87.38 81 TYR A CA 1
ATOM 660 C C . TYR A 1 81 ? -3.524 6.715 9.203 1.00 87.38 81 TYR A C 1
ATOM 662 O O . TYR A 1 81 ? -4.138 6.003 9.996 1.00 87.38 81 TYR A O 1
ATOM 670 N N . ILE A 1 82 ? -2.190 6.826 9.225 1.00 86.88 82 ILE A N 1
ATOM 671 C CA . ILE A 1 82 ? -1.332 6.041 10.129 1.00 86.88 82 ILE A CA 1
ATOM 672 C C . ILE A 1 82 ? -1.618 6.406 11.593 1.00 86.88 82 ILE A C 1
ATOM 674 O O . ILE A 1 82 ? -1.653 5.527 12.455 1.00 86.88 82 ILE A O 1
ATOM 678 N N . LYS A 1 83 ? -1.885 7.691 11.872 1.00 87.31 83 LYS A N 1
ATOM 679 C CA . LYS A 1 83 ? -2.253 8.174 13.212 1.00 87.31 83 LYS A CA 1
ATOM 680 C C . LYS A 1 83 ? -3.565 7.546 13.695 1.00 87.31 83 LYS A C 1
ATOM 682 O O . LYS A 1 83 ? -3.648 7.145 14.850 1.00 87.31 83 LYS A O 1
ATOM 687 N N . ASN A 1 84 ? -4.555 7.424 12.812 1.00 86.50 84 ASN A N 1
ATOM 688 C CA . ASN A 1 84 ? -5.882 6.912 13.143 1.00 86.50 84 ASN A CA 1
ATOM 689 C C . ASN A 1 84 ? -5.911 5.394 13.349 1.00 86.50 84 ASN A C 1
ATOM 691 O O . ASN A 1 84 ? -6.621 4.921 14.233 1.00 86.50 84 ASN A O 1
ATOM 695 N N . ILE A 1 85 ? -5.172 4.625 12.541 1.00 85.81 85 ILE A N 1
ATOM 696 C CA . ILE A 1 85 ? -5.115 3.160 12.699 1.00 85.81 85 ILE A CA 1
ATOM 697 C C . ILE A 1 85 ? -4.156 2.734 13.819 1.00 85.81 85 ILE A C 1
ATOM 699 O O . ILE A 1 85 ? -4.317 1.663 14.398 1.00 85.81 85 ILE A O 1
ATOM 703 N N . GLY A 1 86 ? -3.177 3.578 14.148 1.00 88.31 86 GLY A N 1
ATOM 704 C CA . GLY A 1 86 ? -2.154 3.301 15.147 1.00 88.31 86 GLY A CA 1
ATOM 705 C C . GLY A 1 86 ? -0.968 2.505 14.595 1.00 88.31 86 GLY A C 1
ATOM 706 O O . GLY A 1 86 ? -1.068 1.736 13.639 1.00 88.31 86 GLY A O 1
ATOM 707 N N . GLN A 1 87 ? 0.190 2.677 15.233 1.00 88.50 87 GLN A N 1
ATOM 708 C CA . GLN A 1 87 ? 1.467 2.183 14.712 1.00 88.50 87 GLN A CA 1
ATOM 709 C C . GLN A 1 87 ? 1.561 0.650 14.668 1.00 88.50 87 GLN A C 1
ATOM 711 O O . GLN A 1 87 ? 2.086 0.098 13.707 1.00 88.50 87 GLN A O 1
ATOM 716 N N . ASN A 1 88 ? 0.992 -0.051 15.651 1.00 89.88 88 ASN A N 1
ATOM 717 C CA . ASN A 1 88 ? 0.989 -1.519 15.665 1.00 89.88 88 ASN A CA 1
ATOM 718 C C . ASN A 1 88 ? 0.115 -2.099 14.542 1.00 89.88 88 ASN A C 1
ATOM 720 O O . ASN A 1 88 ? 0.521 -3.046 13.870 1.00 89.88 88 ASN A O 1
ATOM 724 N N . ALA A 1 89 ? -1.060 -1.505 14.308 1.00 89.31 89 ALA A N 1
ATOM 725 C CA . ALA A 1 89 ? -1.939 -1.911 13.214 1.00 89.31 89 ALA A CA 1
ATOM 726 C C . ALA A 1 89 ? -1.311 -1.597 11.851 1.00 89.31 89 ALA A C 1
ATOM 728 O O . ALA A 1 89 ? -1.413 -2.406 10.935 1.00 89.31 89 ALA A O 1
ATOM 729 N N . TRP A 1 90 ? -0.615 -0.461 11.730 1.00 92.00 90 TRP A N 1
ATOM 730 C CA . TRP A 1 90 ? 0.159 -0.121 10.538 1.00 92.00 90 TRP A CA 1
ATOM 731 C C . TRP A 1 90 ? 1.244 -1.160 10.234 1.00 92.00 90 TRP A C 1
ATOM 733 O O . TRP A 1 90 ? 1.328 -1.627 9.102 1.00 92.00 90 TRP A O 1
ATOM 743 N N . ILE A 1 91 ? 2.036 -1.558 11.236 1.00 92.00 91 ILE A N 1
ATOM 744 C CA . ILE A 1 91 ? 3.112 -2.545 11.061 1.00 92.00 91 ILE A CA 1
ATOM 745 C C . ILE A 1 91 ? 2.550 -3.890 10.574 1.00 92.00 91 ILE A C 1
ATOM 747 O O . ILE A 1 91 ? 3.082 -4.454 9.617 1.00 92.00 91 ILE A O 1
ATOM 751 N N . SER A 1 92 ? 1.457 -4.377 11.175 1.00 92.69 92 SER A N 1
ATOM 752 C CA . SER A 1 92 ? 0.787 -5.607 10.721 1.00 92.69 92 SER A CA 1
ATOM 753 C C . SER A 1 92 ? 0.210 -5.446 9.313 1.00 92.69 92 SER A C 1
ATOM 755 O O . SER A 1 92 ? 0.523 -6.245 8.439 1.00 92.69 92 SER A O 1
ATOM 757 N N . LEU A 1 93 ? -0.528 -4.366 9.029 1.00 91.25 93 LEU A N 1
ATOM 758 C CA . LEU A 1 93 ? -1.084 -4.108 7.695 1.00 91.25 93 LEU A CA 1
ATOM 759 C C . LEU A 1 93 ? 0.006 -4.068 6.613 1.00 91.25 93 LEU A C 1
ATOM 761 O O . LEU A 1 93 ? -0.171 -4.620 5.520 1.00 91.25 93 LEU A O 1
ATOM 765 N N . PHE A 1 94 ? 1.130 -3.414 6.914 1.00 93.69 94 PHE A N 1
ATOM 766 C CA . PHE A 1 94 ? 2.269 -3.334 6.014 1.00 93.69 94 PHE A CA 1
ATOM 767 C C . PHE A 1 94 ? 2.857 -4.718 5.737 1.00 93.69 94 PHE A C 1
ATOM 769 O O . PHE A 1 94 ? 2.952 -5.101 4.571 1.00 93.69 94 PHE A O 1
ATOM 776 N N . SER A 1 95 ? 3.195 -5.464 6.792 1.00 93.00 95 SER A N 1
ATOM 777 C CA . SER A 1 95 ? 3.763 -6.813 6.706 1.00 93.00 95 SER A CA 1
ATOM 778 C C . SER A 1 95 ? 2.851 -7.775 5.943 1.00 93.00 95 SER A C 1
ATOM 780 O O . SER A 1 95 ? 3.290 -8.449 5.011 1.00 93.00 95 SER A O 1
ATOM 782 N N . ASP A 1 96 ? 1.571 -7.801 6.308 1.00 92.50 96 ASP A N 1
ATOM 783 C CA . ASP A 1 96 ? 0.658 -8.873 5.919 1.00 92.50 96 ASP A CA 1
ATOM 784 C C . ASP A 1 96 ? 0.065 -8.655 4.523 1.00 92.50 96 ASP A C 1
ATOM 786 O O . ASP A 1 96 ? -0.208 -9.617 3.805 1.00 92.50 96 ASP A O 1
ATOM 790 N N . LYS A 1 97 ? -0.131 -7.391 4.115 1.00 91.00 97 LYS A N 1
ATOM 791 C CA . LYS A 1 97 ? -0.807 -7.048 2.853 1.00 91.00 97 LYS A CA 1
ATOM 792 C C . LYS A 1 97 ? 0.017 -6.130 1.956 1.00 91.00 97 LYS A C 1
ATOM 794 O O . LYS A 1 97 ? 0.257 -6.458 0.793 1.00 91.00 97 LYS A O 1
ATOM 799 N N . LEU A 1 98 ? 0.433 -4.963 2.455 1.00 93.19 98 LEU A N 1
ATOM 800 C CA . LEU A 1 98 ? 0.969 -3.907 1.581 1.00 93.19 98 LEU A CA 1
ATOM 801 C C . LEU A 1 98 ? 2.332 -4.276 0.982 1.00 93.19 98 LEU A C 1
ATOM 803 O O . LEU A 1 98 ? 2.622 -3.889 -0.151 1.00 93.19 98 LEU A O 1
ATOM 807 N N . LEU A 1 99 ? 3.150 -5.037 1.714 1.00 94.94 99 LEU A N 1
ATOM 808 C CA . LEU A 1 99 ? 4.484 -5.446 1.286 1.00 94.94 99 LEU A CA 1
ATOM 809 C C . LEU A 1 99 ? 4.449 -6.295 0.008 1.00 94.94 99 LEU A C 1
ATOM 811 O O . LEU A 1 99 ? 5.246 -6.075 -0.906 1.00 94.94 99 LEU A O 1
ATOM 815 N N . ALA A 1 100 ? 3.517 -7.247 -0.085 1.00 95.00 100 ALA A N 1
ATOM 816 C CA . ALA A 1 100 ? 3.371 -8.096 -1.266 1.00 95.00 100 ALA A CA 1
ATOM 817 C C . ALA A 1 100 ? 2.933 -7.286 -2.500 1.00 95.00 100 ALA A C 1
ATOM 819 O O . ALA A 1 100 ? 3.483 -7.452 -3.596 1.00 95.00 100 ALA A O 1
ATOM 820 N N . GLU A 1 101 ? 1.992 -6.360 -2.311 1.00 95.25 101 GLU A N 1
ATOM 821 C CA . GLU A 1 101 ? 1.475 -5.491 -3.371 1.00 95.25 101 GLU A CA 1
ATOM 822 C C . GLU A 1 101 ? 2.557 -4.557 -3.924 1.00 95.25 101 GLU A C 1
ATOM 824 O O . GLU A 1 101 ? 2.800 -4.517 -5.138 1.00 95.25 101 GLU A O 1
ATOM 829 N N . ILE A 1 102 ? 3.280 -3.851 -3.046 1.00 94.38 102 ILE A N 1
ATOM 830 C CA . ILE A 1 102 ? 4.323 -2.918 -3.488 1.00 94.38 102 ILE A CA 1
ATOM 831 C C . ILE A 1 102 ? 5.490 -3.650 -4.158 1.00 94.38 102 ILE A C 1
ATOM 833 O O . ILE A 1 102 ? 5.949 -3.218 -5.219 1.00 94.38 102 ILE A O 1
ATOM 837 N N . LYS A 1 10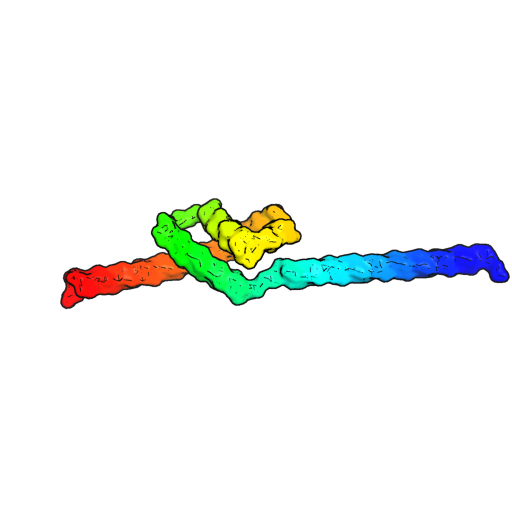3 ? 5.910 -4.813 -3.631 1.00 94.69 103 LYS A N 1
ATOM 838 C CA . LYS A 1 103 ? 6.930 -5.666 -4.267 1.00 94.69 103 LYS A CA 1
ATOM 839 C C . LYS A 1 103 ? 6.515 -6.069 -5.679 1.00 94.69 103 LYS A C 1
ATOM 841 O O . LYS A 1 103 ? 7.334 -6.029 -6.603 1.00 94.69 103 LYS A O 1
ATOM 846 N N . THR A 1 104 ? 5.242 -6.406 -5.871 1.00 94.88 104 THR A N 1
ATOM 847 C CA . THR A 1 104 ? 4.692 -6.776 -7.180 1.00 94.88 104 THR A CA 1
ATOM 848 C C . THR A 1 104 ? 4.711 -5.596 -8.151 1.00 94.88 104 THR A C 1
ATOM 850 O O . THR A 1 104 ? 5.193 -5.737 -9.280 1.00 94.88 104 THR A O 1
ATOM 853 N N . LYS A 1 105 ? 4.282 -4.402 -7.721 1.00 94.50 105 LYS A N 1
ATOM 854 C CA . LYS A 1 105 ? 4.332 -3.197 -8.571 1.00 94.50 105 LYS A CA 1
ATOM 855 C C . LYS A 1 105 ? 5.763 -2.788 -8.924 1.00 94.50 105 LYS A C 1
ATOM 857 O O . LYS A 1 105 ? 6.028 -2.478 -10.086 1.00 94.50 105 LYS A O 1
ATOM 862 N N . CYS A 1 106 ? 6.697 -2.855 -7.977 1.00 94.12 106 CYS A N 1
ATOM 863 C CA . CYS A 1 106 ? 8.117 -2.594 -8.226 1.00 94.12 106 CYS A CA 1
ATOM 864 C C . CYS A 1 106 ? 8.748 -3.633 -9.158 1.00 94.12 106 CYS A C 1
ATOM 866 O O . CYS A 1 106 ? 9.532 -3.281 -10.036 1.00 94.12 106 CYS A O 1
ATOM 868 N N . ARG A 1 107 ? 8.390 -4.917 -9.038 1.00 93.75 107 ARG A N 1
ATOM 869 C CA . ARG A 1 107 ? 8.803 -5.950 -10.002 1.00 93.75 107 ARG A CA 1
ATOM 870 C C . ARG A 1 107 ? 8.316 -5.628 -11.413 1.00 93.75 107 ARG A C 1
ATOM 872 O O . ARG A 1 107 ? 9.134 -5.648 -12.326 1.00 93.75 107 ARG A O 1
ATOM 879 N N . SER A 1 108 ? 7.034 -5.301 -11.578 1.00 93.56 108 SER A N 1
ATOM 880 C CA . SER A 1 108 ? 6.476 -4.907 -12.880 1.00 93.56 108 SER A CA 1
ATOM 881 C C . SER A 1 108 ? 7.256 -3.739 -13.480 1.00 93.56 108 SER A C 1
ATOM 883 O O . SER A 1 108 ? 7.719 -3.826 -14.610 1.00 93.56 108 SER A O 1
ATOM 885 N N . ARG A 1 109 ? 7.506 -2.686 -12.690 1.00 91.81 109 ARG A N 1
ATOM 886 C CA . ARG 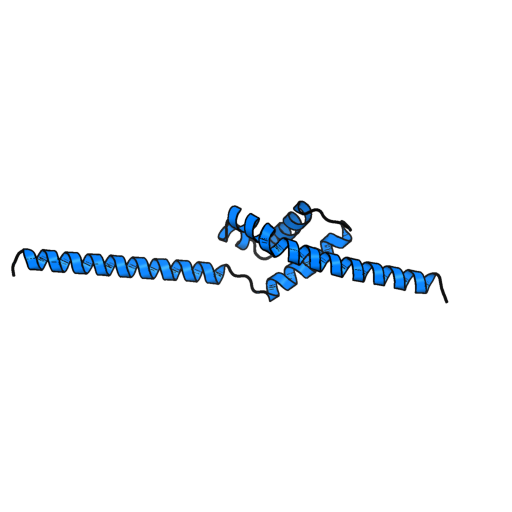A 1 109 ? 8.247 -1.509 -13.162 1.00 91.81 109 ARG A CA 1
ATOM 887 C C . ARG A 1 109 ? 9.671 -1.810 -13.595 1.00 91.81 109 ARG A C 1
ATOM 889 O O . ARG A 1 109 ? 10.135 -1.237 -14.572 1.00 91.81 109 ARG A O 1
ATOM 896 N N . ARG A 1 110 ? 10.361 -2.717 -12.906 1.00 93.06 110 ARG A N 1
ATOM 897 C CA . ARG A 1 110 ? 11.706 -3.147 -13.311 1.00 93.06 110 ARG A CA 1
ATOM 898 C C . ARG A 1 110 ? 11.695 -3.905 -14.625 1.00 93.06 110 ARG A C 1
ATOM 900 O O . ARG A 1 110 ? 12.606 -3.721 -15.422 1.00 93.06 110 ARG A O 1
ATOM 907 N N . ILE A 1 111 ? 10.678 -4.733 -14.858 1.00 92.88 111 ILE A N 1
ATOM 908 C CA . ILE A 1 111 ? 10.511 -5.437 -16.132 1.00 92.88 111 ILE A CA 1
ATOM 909 C C . ILE A 1 111 ? 10.287 -4.422 -17.260 1.00 92.88 111 ILE A C 1
ATOM 911 O O . ILE A 1 111 ? 10.985 -4.490 -18.270 1.00 92.88 111 ILE A O 1
ATOM 915 N N . ASP A 1 112 ? 9.403 -3.442 -17.058 1.00 92.12 112 ASP A N 1
ATOM 916 C CA . ASP A 1 112 ? 9.137 -2.373 -18.034 1.00 92.12 112 ASP A CA 1
ATOM 917 C C . ASP A 1 112 ? 10.391 -1.528 -18.311 1.00 92.12 112 ASP A C 1
ATOM 919 O O . ASP A 1 112 ? 10.703 -1.186 -19.455 1.00 92.12 112 ASP A O 1
ATOM 923 N N . PHE A 1 113 ? 11.151 -1.225 -17.256 1.00 90.06 113 PHE A N 1
ATOM 924 C CA . PHE A 1 113 ? 12.404 -0.486 -17.351 1.00 90.06 113 PHE A CA 1
ATOM 925 C C . PHE A 1 113 ? 13.469 -1.276 -18.120 1.00 90.06 113 PHE A C 1
ATOM 927 O O . PHE A 1 113 ? 14.089 -0.748 -19.040 1.00 90.06 113 PHE A O 1
ATOM 934 N N . ALA A 1 114 ? 13.632 -2.566 -17.821 1.00 91.50 114 ALA A N 1
ATOM 935 C CA . ALA A 1 114 ? 14.540 -3.446 -18.550 1.00 91.50 114 ALA A CA 1
ATOM 936 C C . ALA A 1 114 ? 14.132 -3.610 -20.024 1.00 91.50 114 ALA A C 1
ATOM 938 O O . ALA A 1 114 ? 14.999 -3.658 -20.896 1.00 91.50 114 ALA A O 1
ATOM 939 N N . ALA A 1 115 ? 12.829 -3.670 -20.320 1.00 94.06 115 ALA A N 1
ATOM 940 C CA . ALA A 1 115 ? 12.321 -3.697 -21.690 1.00 94.06 115 ALA A CA 1
ATOM 941 C C . ALA A 1 115 ? 12.645 -2.394 -22.436 1.00 94.06 115 ALA A C 1
ATOM 943 O O . ALA A 1 115 ? 13.112 -2.446 -23.573 1.00 94.06 115 ALA A O 1
ATOM 944 N N . SER A 1 116 ? 12.481 -1.247 -21.773 1.00 92.12 116 SER A N 1
ATOM 945 C CA . SER A 1 116 ? 12.854 0.066 -22.315 1.00 92.12 116 SER A CA 1
ATOM 946 C C . SER A 1 116 ? 14.353 0.155 -22.613 1.00 92.12 116 SER A C 1
ATOM 948 O O . SER A 1 116 ? 14.731 0.546 -23.714 1.00 92.12 116 SER A O 1
ATOM 950 N N . ILE A 1 117 ? 15.212 -0.283 -21.682 1.00 91.69 117 ILE A N 1
ATOM 951 C CA . ILE A 1 117 ? 16.669 -0.345 -21.892 1.00 91.69 117 ILE A CA 1
ATOM 952 C C . ILE A 1 117 ? 16.999 -1.245 -23.078 1.00 91.69 117 ILE A C 1
ATOM 954 O O . ILE A 1 117 ? 17.763 -0.852 -23.954 1.00 91.69 117 ILE A O 1
ATOM 958 N N . ARG A 1 118 ? 16.409 -2.444 -23.131 1.00 94.62 118 ARG A N 1
ATOM 959 C CA . ARG A 1 118 ? 16.620 -3.382 -24.235 1.00 94.62 118 ARG A CA 1
ATOM 960 C C . ARG A 1 118 ? 16.253 -2.737 -25.570 1.00 94.62 118 ARG A C 1
ATOM 962 O O . ARG A 1 118 ? 17.058 -2.786 -26.490 1.00 94.62 118 ARG A O 1
ATOM 969 N N . SER A 1 119 ? 15.081 -2.110 -25.658 1.00 94.62 119 SER A N 1
ATOM 970 C CA . SER A 1 119 ? 14.624 -1.419 -26.868 1.00 94.62 119 SER A CA 1
ATOM 971 C C . SER A 1 119 ? 15.578 -0.301 -27.290 1.00 94.62 119 SER A C 1
ATOM 973 O O . SER A 1 119 ? 15.880 -0.187 -28.473 1.00 94.62 119 SER A O 1
ATOM 975 N N . ALA A 1 120 ? 16.072 0.493 -26.336 1.00 95.06 120 ALA A N 1
ATOM 976 C CA . ALA A 1 120 ? 17.020 1.571 -26.606 1.00 95.06 120 ALA A CA 1
ATOM 977 C C . ALA A 1 120 ? 18.388 1.042 -27.069 1.00 95.06 120 ALA A C 1
ATOM 979 O O . ALA A 1 120 ? 18.984 1.581 -27.998 1.00 95.06 120 ALA A O 1
ATOM 980 N N . ILE A 1 121 ? 18.880 -0.041 -26.459 1.00 94.75 121 ILE A N 1
ATOM 981 C CA . ILE A 1 121 ? 20.121 -0.698 -26.886 1.00 94.75 121 ILE A CA 1
ATOM 982 C C . ILE A 1 121 ? 19.968 -1.234 -28.309 1.00 94.75 121 ILE A C 1
ATOM 984 O O . ILE A 1 121 ? 20.844 -0.983 -29.127 1.00 94.75 121 ILE A O 1
ATOM 988 N N . PHE A 1 122 ? 18.864 -1.917 -28.630 1.00 93.88 122 PHE A N 1
ATOM 989 C CA . PHE A 1 122 ? 18.613 -2.371 -30.000 1.00 93.88 122 PHE A CA 1
ATOM 990 C C . PHE A 1 122 ? 18.574 -1.194 -30.977 1.00 93.88 122 PHE A C 1
ATOM 992 O O . PHE A 1 122 ? 19.309 -1.226 -31.951 1.00 93.88 122 PHE A O 1
ATOM 999 N N . SER A 1 123 ? 17.834 -0.117 -30.685 1.00 94.12 123 SER A N 1
ATOM 1000 C CA . SER A 1 123 ? 17.747 1.022 -31.611 1.00 94.12 123 SER A CA 1
ATOM 1001 C C . SER A 1 123 ? 19.083 1.722 -31.874 1.00 94.12 123 SER A C 1
ATOM 1003 O O . SER A 1 123 ? 19.255 2.315 -32.931 1.00 94.12 123 SER A O 1
ATOM 1005 N N . VAL A 1 124 ? 20.005 1.711 -30.904 1.00 92.94 124 VAL A N 1
ATOM 1006 C CA . VAL A 1 124 ? 21.319 2.365 -31.033 1.00 92.94 124 VAL A CA 1
ATOM 1007 C C . VAL A 1 124 ? 22.359 1.431 -31.646 1.00 92.94 124 VAL A C 1
ATOM 1009 O O . VAL A 1 124 ? 23.167 1.866 -32.461 1.00 92.94 124 VAL A O 1
ATOM 1012 N N . PHE A 1 125 ? 22.373 0.165 -31.231 1.00 89.94 125 PHE A N 1
ATOM 1013 C CA . PHE A 1 125 ? 23.454 -0.768 -31.543 1.00 89.94 125 PHE A CA 1
ATOM 1014 C C . PHE A 1 125 ? 23.104 -1.798 -32.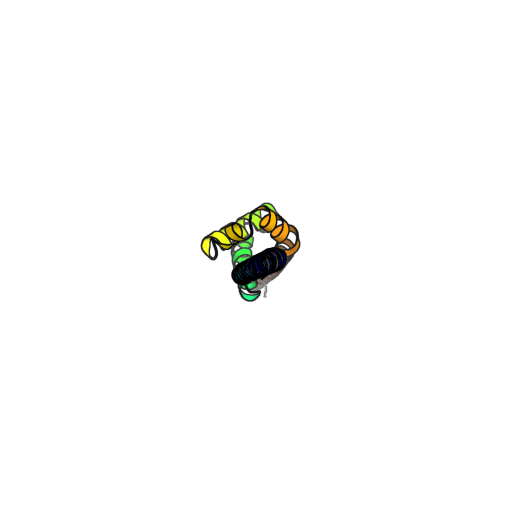620 1.00 89.94 125 PHE A C 1
ATOM 1016 O O . PHE A 1 125 ? 24.000 -2.558 -32.987 1.00 89.94 125 PHE A O 1
ATOM 1023 N N . ARG A 1 126 ? 21.863 -1.844 -33.135 1.00 66.88 126 ARG A N 1
ATOM 1024 C CA . ARG A 1 126 ? 21.501 -2.707 -34.270 1.00 66.88 126 ARG A CA 1
ATOM 1025 C C . ARG A 1 126 ? 20.308 -2.246 -35.119 1.00 66.88 126 ARG A C 1
ATOM 1027 O O . ARG A 1 126 ? 19.174 -2.199 -34.645 1.00 66.88 126 ARG A O 1
ATOM 1034 N N . GLU A 1 127 ? 20.598 -2.066 -36.411 1.00 56.25 127 GLU A N 1
ATOM 1035 C CA . GLU A 1 127 ? 19.929 -2.824 -37.488 1.00 56.25 127 GLU A CA 1
ATOM 1036 C C . GLU A 1 127 ? 19.918 -4.337 -37.194 1.00 56.25 127 GLU A C 1
ATOM 1038 O O . GLU A 1 127 ? 20.966 -4.881 -36.761 1.00 56.25 127 GLU A O 1
#

Organism: Rhizophagus irregularis (strain DAOM 181602 / DAOM 197198 / MUCL 43194) (NCBI:txid747089)

Foldseek 3Di:
DDPVVVVVVVVVVVVVVVVVVVVVVVVVVVVLVVVQDDDPVVLVVLLLVLLVVVCVPDVDDDLVSSLVSSQVSCCVPPVVRCVSCDVVSSVCCSVPPVVVVSVVSNVVVSVVVVVVVVVVCCVVPHD

Sequence (127 aa):
MNALDGKVNTIYKLCRYIGDQQQKSIQDTQNVAKSNVLSDDFWNSVYKNVAKELILMTLYPSDIEYQKALETYLFKHADYYIKNIGQNAWISLFSDKLLAEIKTKCRSRRIDFAASIRSAIFSVFRE